Protein AF-A0A7G6SB04-F1 (afdb_monomer)

Mean predicted aligned error: 10.07 Å

pLDDT: mean 79.05, std 16.85, range [41.0, 95.31]

Foldseek 3Di:
DDPPPPPPPDDDVVLVVLLVLLLCLLCVVVVHHCVPDPCNVVLSVQLVVVVVVVPRHSVVSSVVSNVVVVVVVVVVVVVVVVPPPPDDD

Solvent-accessible surface area (backbone atoms only — not comparable to full-atom values): 5298 Å² total; per-residue (Å²): 136,82,77,76,73,75,75,78,80,78,72,49,74,66,53,49,50,44,44,50,52,15,36,47,51,22,21,52,77,69,76,45,48,62,85,76,39,94,56,28,68,60,49,45,54,45,32,52,52,40,40,73,71,71,47,79,52,40,67,62,37,14,53,52,40,42,53,52,50,56,53,52,53,54,53,49,56,60,58,65,70,70,77,77,82,86,86,86,133

Sequence (89 aa):
MKTRYHEFVQYTDDDWRVMQAAHDLASSILGRSSKTDAHADRLGRKVIELFNLKMLSIDQIAERAVRSERNFETTASRLSTTTLTRQTG

Radius of gyration: 17.59 Å; Cα contacts (8 Å, |Δi|>4): 58; chains: 1; bounding box: 32×37×53 Å

Secondary structure (DSSP, 8-state):
------------HHHHHHHHHHHHHHHHHTT--TTT-TTHHHHHHHHHHHHHTT---HHHHHHHHHHHHHHHHHHHHHHHTTSS--S--

Structure (mmCIF, N/CA/C/O backbone):
data_AF-A0A7G6SB04-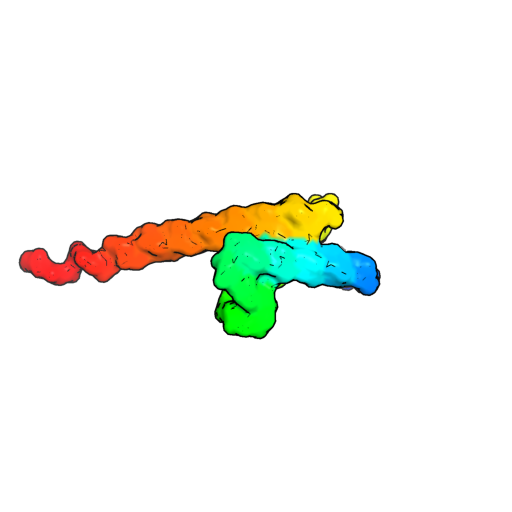F1
#
_entry.id   AF-A0A7G6SB04-F1
#
loop_
_atom_site.group_PDB
_atom_site.id
_atom_site.type_symbol
_atom_site.label_atom_id
_atom_site.label_alt_id
_atom_site.label_comp_id
_atom_site.label_asym_id
_atom_site.label_entity_id
_atom_site.label_seq_id
_atom_site.pdbx_PDB_ins_code
_atom_site.Cartn_x
_atom_site.Cartn_y
_atom_site.Cartn_z
_atom_site.occupancy
_atom_site.B_iso_or_equiv
_atom_site.auth_seq_id
_atom_site.auth_comp_id
_atom_site.auth_asym_id
_atom_site.auth_atom_id
_atom_site.pdbx_PDB_model_num
ATOM 1 N N . MET A 1 1 ? 7.724 30.851 -20.026 1.00 43.59 1 MET A N 1
ATOM 2 C CA . MET A 1 1 ? 6.820 30.045 -19.175 1.00 43.59 1 MET A CA 1
ATOM 3 C C . MET A 1 1 ? 6.936 28.586 -19.595 1.00 43.59 1 MET A C 1
ATOM 5 O O . MET A 1 1 ? 6.464 28.250 -20.668 1.00 43.59 1 MET A O 1
ATOM 9 N N . LYS A 1 2 ? 7.619 27.732 -18.820 1.00 41.00 2 LYS A N 1
ATOM 10 C CA . LYS A 1 2 ? 7.576 26.276 -19.030 1.00 41.00 2 LYS A CA 1
ATOM 11 C C . LYS A 1 2 ? 6.439 25.734 -18.172 1.00 41.00 2 LYS A C 1
ATOM 13 O O . LYS A 1 2 ? 6.606 25.578 -16.965 1.00 41.00 2 LYS A O 1
ATOM 18 N N . THR A 1 3 ? 5.280 25.507 -18.775 1.00 47.12 3 THR A N 1
ATOM 19 C CA . THR A 1 3 ? 4.263 24.619 -18.214 1.00 47.12 3 THR A CA 1
ATOM 20 C C . THR A 1 3 ? 4.943 23.271 -17.994 1.00 47.12 3 THR A C 1
ATOM 22 O O . THR A 1 3 ? 5.365 22.624 -18.950 1.00 47.12 3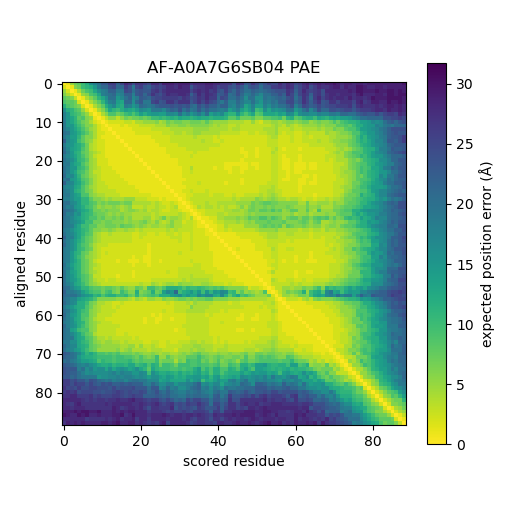 THR A O 1
ATOM 25 N N . ARG A 1 4 ? 5.161 22.891 -16.727 1.00 52.91 4 ARG A N 1
ATOM 26 C CA . ARG A 1 4 ? 5.573 21.528 -16.384 1.00 52.91 4 ARG A CA 1
ATOM 27 C C . ARG A 1 4 ? 4.447 20.630 -16.868 1.00 52.91 4 ARG A C 1
ATOM 29 O O . ARG A 1 4 ? 3.395 20.584 -16.235 1.00 52.91 4 ARG A O 1
ATOM 36 N N . TYR A 1 5 ? 4.649 19.974 -18.002 1.00 45.94 5 TYR A N 1
ATOM 37 C CA . TYR A 1 5 ? 3.886 18.786 -18.326 1.00 45.94 5 TYR A CA 1
ATOM 38 C C . TYR A 1 5 ? 4.038 17.875 -17.110 1.00 45.94 5 TYR A C 1
ATOM 40 O O . TYR A 1 5 ? 5.157 17.513 -16.749 1.00 45.94 5 TYR A O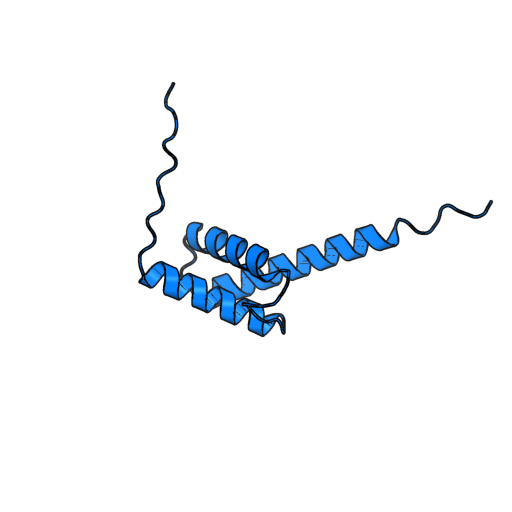 1
ATOM 48 N N . HIS A 1 6 ? 2.935 17.635 -16.402 1.00 53.34 6 HIS A N 1
ATOM 49 C CA . HIS A 1 6 ? 2.852 16.509 -15.487 1.00 53.34 6 HIS A CA 1
ATOM 50 C C . HIS A 1 6 ? 3.254 15.317 -16.353 1.00 53.34 6 HIS A C 1
ATOM 52 O O . HIS A 1 6 ? 2.546 15.013 -17.314 1.00 53.34 6 HIS A O 1
ATOM 58 N N . GLU A 1 7 ? 4.435 14.744 -16.119 1.00 56.53 7 GLU A N 1
ATOM 59 C CA . GLU A 1 7 ? 4.773 13.445 -16.687 1.00 56.53 7 GLU A CA 1
ATOM 60 C C . GLU A 1 7 ? 3.572 12.551 -16.397 1.00 56.53 7 GLU A C 1
ATOM 62 O O . GLU A 1 7 ? 3.216 12.344 -15.234 1.00 56.53 7 GLU A O 1
ATOM 67 N N . PHE A 1 8 ? 2.883 12.100 -17.443 1.00 58.38 8 PHE A N 1
ATOM 68 C CA . PHE A 1 8 ? 1.934 11.017 -17.287 1.00 58.38 8 PHE A CA 1
ATOM 69 C C . PHE A 1 8 ? 2.778 9.828 -16.856 1.00 58.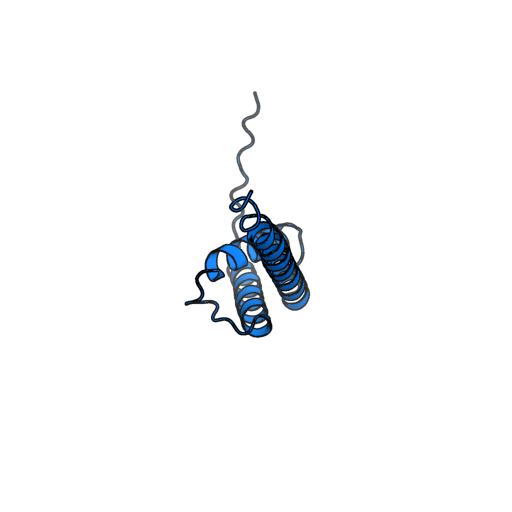38 8 PHE A C 1
ATOM 71 O O . PHE A 1 8 ? 3.469 9.230 -17.678 1.00 58.38 8 PHE A O 1
ATOM 78 N N . VAL A 1 9 ? 2.796 9.557 -15.552 1.00 66.25 9 VAL A N 1
ATOM 79 C CA . VAL A 1 9 ? 3.454 8.376 -15.010 1.00 66.25 9 VAL A CA 1
ATOM 80 C C . VAL A 1 9 ? 2.685 7.189 -15.573 1.00 66.25 9 VAL A C 1
ATOM 82 O O . VAL A 1 9 ? 1.579 6.877 -15.135 1.00 66.25 9 VAL A O 1
ATOM 85 N N . GLN A 1 10 ? 3.229 6.602 -16.634 1.00 80.50 10 GLN A N 1
ATOM 86 C CA . GLN A 1 10 ? 2.716 5.377 -17.214 1.00 80.50 10 GLN A CA 1
ATOM 87 C C . GLN A 1 10 ? 3.218 4.240 -16.333 1.00 80.50 10 GLN A C 1
ATOM 89 O O . GLN A 1 10 ? 4.385 3.862 -16.399 1.00 80.50 10 GLN A O 1
ATOM 94 N N . TYR A 1 11 ? 2.341 3.751 -15.463 1.00 84.31 11 TYR A N 1
ATOM 95 C CA . TYR A 1 11 ? 2.605 2.542 -14.700 1.00 84.31 11 TYR A CA 1
ATOM 96 C C . TYR A 1 11 ? 2.500 1.341 -15.631 1.00 84.31 11 TYR A C 1
ATOM 98 O O . TYR A 1 11 ? 1.556 1.232 -16.418 1.00 84.31 11 TYR A O 1
ATOM 106 N N . THR A 1 12 ? 3.479 0.454 -15.541 1.00 89.69 12 THR A N 1
ATOM 107 C CA . THR A 1 12 ? 3.400 -0.867 -16.159 1.00 89.69 12 THR A CA 1
ATOM 108 C C . THR A 1 12 ? 2.416 -1.748 -15.388 1.00 89.69 12 THR A C 1
ATOM 110 O O . THR A 1 12 ? 2.060 -1.460 -14.241 1.00 89.69 12 THR A O 1
ATOM 113 N N . ASP A 1 13 ? 1.996 -2.860 -15.990 1.00 90.06 13 ASP A N 1
ATOM 114 C CA . ASP A 1 13 ? 1.170 -3.847 -15.289 1.00 90.06 13 ASP A CA 1
ATOM 115 C C . ASP A 1 13 ? 1.881 -4.397 -14.042 1.00 90.06 13 ASP A C 1
ATOM 117 O O . ASP A 1 13 ? 1.239 -4.643 -13.022 1.00 90.06 13 ASP A O 1
ATOM 121 N N . ASP A 1 14 ? 3.208 -4.536 -14.081 1.00 89.44 14 ASP A N 1
ATOM 122 C CA . ASP A 1 14 ? 3.994 -4.981 -12.930 1.00 89.44 14 ASP A CA 1
ATOM 123 C C . ASP A 1 14 ? 4.013 -3.938 -11.807 1.00 89.44 14 ASP A C 1
ATOM 125 O O . ASP A 1 14 ? 3.860 -4.299 -10.637 1.00 89.44 14 ASP A O 1
ATOM 129 N N . ASP A 1 15 ? 4.092 -2.648 -12.142 1.00 90.31 15 ASP A N 1
ATOM 130 C CA . ASP A 1 15 ? 3.959 -1.568 -11.158 1.00 90.31 15 ASP A CA 1
ATOM 131 C C . ASP A 1 15 ? 2.581 -1.624 -10.485 1.00 90.31 15 ASP A C 1
ATOM 133 O O . ASP A 1 15 ? 2.475 -1.523 -9.257 1.00 90.31 15 ASP A O 1
ATOM 137 N N . TRP A 1 16 ? 1.519 -1.864 -11.267 1.00 90.62 16 TRP A N 1
ATOM 138 C CA . TRP A 1 16 ? 0.181 -2.047 -10.707 1.00 90.62 16 TRP A CA 1
ATOM 139 C C . TRP A 1 16 ? 0.073 -3.264 -9.804 1.00 90.62 16 TRP A C 1
ATOM 141 O O . TRP A 1 16 ? -0.571 -3.184 -8.758 1.00 90.62 16 TRP A O 1
ATOM 151 N N . ARG A 1 17 ? 0.732 -4.371 -10.146 1.00 92.75 17 ARG A N 1
ATOM 152 C CA . ARG A 1 17 ? 0.749 -5.574 -9.302 1.00 92.75 17 ARG A CA 1
ATOM 153 C C . ARG A 1 17 ? 1.463 -5.326 -7.979 1.00 92.75 17 ARG A C 1
ATOM 155 O O . ARG A 1 17 ? 0.964 -5.768 -6.946 1.00 92.75 17 ARG A O 1
ATOM 162 N N . VAL A 1 18 ? 2.574 -4.589 -7.988 1.00 92.69 18 VAL A N 1
ATOM 163 C CA . VAL A 1 18 ? 3.287 -4.200 -6.760 1.00 92.69 18 VAL A CA 1
ATOM 164 C C . VAL A 1 18 ? 2.413 -3.299 -5.890 1.00 92.69 18 VAL A C 1
ATOM 166 O O . VAL A 1 18 ? 2.266 -3.556 -4.694 1.00 92.69 18 VAL A O 1
ATOM 169 N N . MET A 1 19 ? 1.793 -2.275 -6.481 1.00 93.12 19 MET A N 1
ATOM 170 C CA . MET A 1 19 ? 0.919 -1.355 -5.749 1.00 93.12 19 MET A CA 1
ATOM 171 C C . MET A 1 19 ? -0.325 -2.061 -5.193 1.00 93.12 19 MET A C 1
ATOM 173 O O . MET A 1 19 ? -0.654 -1.877 -4.023 1.00 93.12 19 MET A O 1
ATOM 177 N N . GLN A 1 20 ? -0.979 -2.923 -5.975 1.00 94.06 20 GLN A N 1
ATOM 178 C CA . GLN A 1 20 ? -2.143 -3.683 -5.513 1.00 94.06 20 GLN A CA 1
ATOM 179 C C . GLN A 1 20 ? -1.775 -4.640 -4.372 1.00 94.06 20 GLN A C 1
ATOM 181 O O . GLN A 1 20 ? -2.456 -4.664 -3.350 1.00 94.06 20 GLN A O 1
ATOM 186 N N . ALA A 1 21 ? -0.658 -5.366 -4.490 1.00 94.75 21 ALA A N 1
ATOM 187 C CA . ALA A 1 21 ? -0.193 -6.263 -3.434 1.00 94.75 21 ALA A CA 1
ATOM 188 C C . ALA A 1 21 ? 0.151 -5.507 -2.139 1.00 94.75 21 ALA A C 1
ATOM 190 O O . ALA A 1 21 ? -0.184 -5.963 -1.046 1.00 94.75 21 ALA A O 1
ATOM 191 N N . ALA A 1 22 ? 0.781 -4.332 -2.249 1.00 94.81 22 ALA A N 1
ATOM 192 C CA . ALA A 1 22 ? 1.093 -3.498 -1.091 1.00 94.81 22 ALA A CA 1
ATOM 193 C C . ALA A 1 22 ? -0.171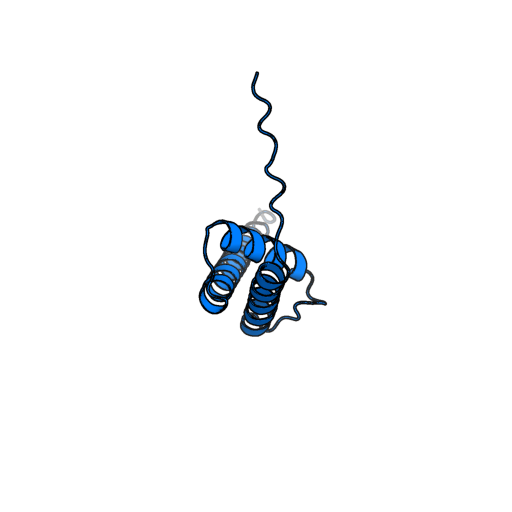 -2.943 -0.421 1.00 94.81 22 ALA A C 1
ATOM 195 O O . ALA A 1 22 ? -0.234 -2.858 0.806 1.00 94.81 22 ALA A O 1
ATOM 196 N N . HIS A 1 23 ? -1.184 -2.589 -1.214 1.00 94.19 23 HIS A N 1
ATOM 197 C CA . HIS A 1 23 ? -2.482 -2.143 -0.714 1.00 94.19 23 HIS A CA 1
ATOM 198 C C . HIS A 1 23 ? -3.218 -3.258 0.030 1.00 94.19 23 HIS A C 1
ATOM 200 O O . HIS A 1 23 ? -3.620 -3.054 1.175 1.00 94.19 23 HIS A O 1
ATOM 206 N N . ASP A 1 24 ? -3.300 -4.451 -0.560 1.00 95.31 24 ASP A N 1
ATOM 207 C CA . ASP A 1 24 ? -3.937 -5.615 0.062 1.00 95.31 24 ASP A CA 1
ATOM 208 C C . ASP A 1 24 ? -3.230 -6.022 1.365 1.00 95.31 24 ASP A C 1
ATOM 210 O O . ASP A 1 24 ? -3.885 -6.270 2.383 1.00 95.31 24 ASP A O 1
ATOM 214 N N . LEU A 1 25 ? -1.892 -6.020 1.373 1.00 95.00 25 LEU A N 1
ATOM 215 C CA . LEU A 1 25 ? -1.101 -6.301 2.571 1.00 95.00 25 LEU A CA 1
ATOM 216 C C . LEU A 1 25 ? -1.329 -5.244 3.661 1.00 95.00 25 LEU A C 1
ATOM 218 O O . LEU A 1 25 ? -1.557 -5.593 4.819 1.00 95.00 25 LEU A O 1
ATOM 222 N N . ALA A 1 26 ? -1.316 -3.957 3.308 1.00 93.38 26 ALA A N 1
ATOM 223 C CA . ALA A 1 26 ? -1.560 -2.877 4.261 1.00 93.38 26 ALA A CA 1
ATOM 224 C C . ALA A 1 26 ? -2.971 -2.947 4.866 1.00 93.38 26 ALA A C 1
ATOM 226 O O . ALA A 1 26 ? -3.130 -2.787 6.079 1.00 93.38 26 ALA A O 1
ATOM 227 N N . SER A 1 27 ? -3.989 -3.225 4.046 1.00 92.81 27 SER A N 1
ATOM 228 C CA . SER A 1 27 ? -5.359 -3.441 4.516 1.00 92.81 27 SER A CA 1
ATOM 229 C C . SER A 1 27 ? -5.442 -4.633 5.467 1.00 92.81 27 SER A C 1
ATOM 231 O O . SER A 1 27 ? -6.015 -4.495 6.547 1.00 92.81 27 SER A O 1
ATOM 233 N N . SER A 1 28 ? -4.793 -5.752 5.131 1.00 93.88 28 SER A N 1
ATOM 234 C CA . SER A 1 28 ? -4.716 -6.935 5.996 1.00 93.88 28 SER A CA 1
ATOM 235 C C . SER A 1 28 ? -4.081 -6.621 7.358 1.00 93.88 28 SER A C 1
ATOM 237 O O . SER A 1 28 ? -4.653 -6.948 8.398 1.00 93.88 28 SER A O 1
ATOM 239 N N . ILE A 1 29 ? -2.960 -5.886 7.384 1.00 93.06 29 ILE A N 1
ATOM 240 C CA . ILE A 1 29 ? -2.284 -5.463 8.629 1.00 93.06 29 ILE A CA 1
ATOM 241 C C . ILE A 1 29 ? -3.178 -4.550 9.490 1.00 93.06 29 ILE A C 1
ATOM 243 O O . ILE A 1 29 ? -3.097 -4.574 10.721 1.00 93.06 29 ILE A O 1
ATOM 247 N N . LEU A 1 30 ? -4.024 -3.730 8.863 1.00 88.88 30 LEU A N 1
ATOM 248 C CA . LEU A 1 30 ? -4.997 -2.878 9.556 1.00 88.88 30 LEU A CA 1
ATOM 249 C C . LEU A 1 30 ? -6.266 -3.634 9.981 1.00 88.88 30 LEU A C 1
ATOM 251 O O . LEU A 1 30 ? -7.119 -3.037 10.634 1.00 88.88 30 LEU A O 1
ATOM 255 N N . GLY A 1 31 ? -6.408 -4.916 9.626 1.00 90.00 31 GLY A N 1
ATOM 256 C CA . GLY A 1 31 ? -7.632 -5.687 9.857 1.00 90.00 31 GLY A CA 1
ATOM 257 C C . GLY A 1 31 ? -8.818 -5.182 9.028 1.00 90.00 31 GLY A C 1
ATOM 258 O O . GLY A 1 31 ? -9.964 -5.295 9.455 1.00 90.00 31 GLY A O 1
ATOM 259 N N . ARG A 1 32 ? -8.542 -4.577 7.866 1.00 89.81 32 ARG A N 1
ATOM 260 C CA . ARG A 1 32 ? -9.513 -3.938 6.969 1.00 89.81 32 ARG A CA 1
ATOM 261 C C . ARG A 1 32 ? -9.594 -4.671 5.638 1.00 89.81 32 ARG A C 1
ATOM 263 O O . ARG A 1 32 ? -8.692 -5.404 5.245 1.00 89.81 32 ARG A O 1
ATOM 270 N N . SER A 1 33 ? -10.672 -4.412 4.909 1.00 85.62 33 SER A N 1
ATOM 271 C CA . SER A 1 33 ? -10.833 -4.865 3.527 1.00 85.62 33 SER A CA 1
ATOM 272 C C . SER A 1 33 ? -10.345 -3.789 2.564 1.00 85.62 33 SER A C 1
ATOM 274 O O . SER A 1 33 ? -10.843 -2.665 2.594 1.00 85.62 33 SER A O 1
ATOM 276 N N . SER A 1 34 ? -9.437 -4.139 1.653 1.00 81.69 34 SER A N 1
ATOM 277 C CA . SER A 1 34 ? -8.957 -3.243 0.591 1.00 81.69 34 SER A CA 1
ATOM 278 C C . SER A 1 34 ? -10.047 -2.830 -0.405 1.00 81.69 34 SER A C 1
ATOM 280 O O . SER A 1 34 ? -9.835 -1.922 -1.200 1.00 81.69 34 SER A O 1
ATOM 282 N N . LYS A 1 35 ? -11.228 -3.463 -0.369 1.00 83.56 35 LYS A N 1
ATOM 283 C CA . LYS A 1 35 ? -12.319 -3.226 -1.333 1.00 83.56 35 LYS A CA 1
ATOM 284 C C . LYS A 1 35 ? -13.534 -2.523 -0.748 1.00 83.56 35 LYS A C 1
ATOM 286 O O . LYS A 1 35 ? -14.291 -1.906 -1.486 1.00 83.56 35 LYS A O 1
ATOM 291 N N . THR A 1 36 ? -13.769 -2.679 0.551 1.00 86.06 36 THR A N 1
ATOM 292 C CA . THR A 1 36 ? -15.028 -2.254 1.187 1.00 86.06 36 THR A CA 1
ATOM 293 C C . THR A 1 36 ? -14.821 -1.281 2.336 1.00 86.06 36 THR A C 1
ATOM 295 O O . THR A 1 36 ? -15.797 -0.738 2.846 1.00 86.06 36 THR A O 1
ATOM 298 N N . ASP A 1 37 ? -13.580 -1.076 2.778 1.00 84.88 37 ASP A N 1
ATOM 299 C CA . ASP A 1 37 ? -13.288 -0.118 3.835 1.00 84.88 37 ASP A CA 1
ATOM 300 C C . ASP A 1 37 ? -13.393 1.320 3.310 1.00 84.88 37 ASP A C 1
ATOM 302 O O . ASP A 1 37 ? -12.890 1.645 2.234 1.00 84.88 37 ASP A O 1
ATOM 306 N N . ALA A 1 38 ? -14.013 2.207 4.089 1.00 86.38 38 ALA A N 1
ATOM 307 C CA . ALA A 1 38 ? -14.180 3.614 3.719 1.00 86.38 38 ALA A CA 1
ATOM 308 C C . ALA A 1 38 ? -12.840 4.366 3.564 1.00 86.38 38 ALA A C 1
ATOM 310 O O . ALA A 1 38 ? -12.790 5.445 2.973 1.00 86.38 38 ALA A O 1
ATOM 311 N N . HIS A 1 39 ? -11.746 3.819 4.096 1.00 87.25 39 HIS A N 1
ATOM 312 C CA . HIS A 1 39 ? -10.396 4.363 3.990 1.00 87.25 39 HIS A CA 1
ATOM 313 C C . HIS A 1 39 ? -9.539 3.655 2.931 1.00 87.25 39 HIS A C 1
ATOM 315 O O . HIS A 1 39 ? -8.389 4.056 2.732 1.00 87.25 39 HIS A O 1
ATOM 321 N N . ALA A 1 40 ? -10.078 2.665 2.208 1.00 88.31 40 ALA A N 1
ATOM 322 C CA . ALA A 1 40 ? -9.348 1.923 1.181 1.00 88.31 40 ALA A CA 1
ATOM 323 C C . ALA A 1 40 ? -8.780 2.840 0.083 1.00 88.31 40 ALA A C 1
ATOM 325 O O . ALA A 1 40 ? -7.598 2.733 -0.247 1.00 88.31 40 ALA A O 1
ATOM 326 N N . ASP A 1 41 ? -9.565 3.802 -0.408 1.00 89.12 41 ASP A N 1
ATOM 327 C CA . ASP A 1 41 ? -9.124 4.763 -1.430 1.00 89.12 41 ASP A CA 1
ATOM 328 C C . ASP A 1 41 ? -7.989 5.667 -0.935 1.00 89.12 41 ASP A C 1
ATOM 330 O O . ASP A 1 41 ? -7.035 5.962 -1.662 1.00 89.12 41 ASP A O 1
ATOM 334 N N . ARG A 1 42 ? -8.071 6.115 0.326 1.00 90.19 42 ARG A N 1
ATOM 335 C CA . ARG A 1 42 ? -7.026 6.940 0.948 1.00 90.19 42 ARG A CA 1
ATOM 336 C C . ARG A 1 42 ? -5.727 6.149 1.067 1.00 90.19 42 ARG A C 1
ATOM 338 O O . ARG A 1 42 ? -4.667 6.662 0.702 1.00 90.19 42 ARG A O 1
ATOM 345 N N . LEU A 1 43 ? -5.826 4.901 1.520 1.00 91.19 43 LEU A N 1
ATOM 346 C CA . LEU A 1 43 ? -4.696 3.989 1.623 1.00 91.19 43 LEU A CA 1
ATOM 347 C C . LEU A 1 43 ? -4.074 3.718 0.243 1.00 91.19 43 LEU A C 1
ATOM 349 O O . LEU A 1 43 ? -2.855 3.792 0.106 1.00 91.19 43 LEU A O 1
ATOM 353 N N . GLY A 1 44 ? -4.891 3.508 -0.795 1.00 90.94 44 GLY A N 1
ATOM 354 C CA . GLY A 1 44 ? -4.429 3.297 -2.172 1.00 90.94 44 GLY A CA 1
ATOM 355 C C . GLY A 1 44 ? -3.653 4.494 -2.729 1.00 90.94 44 GLY A C 1
ATOM 356 O O . GLY A 1 44 ? -2.575 4.334 -3.298 1.00 90.94 44 GLY A O 1
ATOM 357 N N . ARG A 1 45 ? -4.120 5.725 -2.477 1.00 91.50 45 ARG A N 1
ATOM 358 C CA . ARG A 1 45 ? -3.376 6.945 -2.850 1.00 91.50 45 ARG A CA 1
ATOM 359 C C . ARG A 1 45 ? -2.021 7.033 -2.152 1.00 91.50 45 ARG A C 1
ATOM 361 O O . ARG A 1 45 ? -1.040 7.423 -2.782 1.00 91.50 45 ARG A O 1
ATOM 368 N N . LYS A 1 46 ? -1.950 6.651 -0.873 1.00 92.62 46 LYS A N 1
ATOM 369 C CA . LYS A 1 46 ? -0.687 6.643 -0.121 1.00 92.62 46 LYS A CA 1
ATOM 370 C C . LYS A 1 46 ? 0.281 5.580 -0.651 1.00 92.62 46 LYS A C 1
ATOM 372 O O . LYS A 1 46 ? 1.477 5.843 -0.726 1.00 92.62 46 LYS A O 1
ATOM 377 N N . VAL A 1 47 ? -0.222 4.416 -1.058 1.00 93.25 47 VAL A N 1
ATOM 378 C CA . VAL A 1 47 ? 0.572 3.370 -1.724 1.00 93.25 47 VAL A CA 1
ATOM 379 C C . VAL A 1 47 ? 1.191 3.892 -3.025 1.00 93.25 47 VAL A C 1
ATOM 381 O O . VAL A 1 47 ? 2.398 3.755 -3.206 1.00 93.25 47 VAL A O 1
ATOM 384 N N . ILE A 1 48 ? 0.409 4.568 -3.875 1.00 91.88 48 ILE A N 1
ATOM 385 C CA . ILE A 1 48 ? 0.904 5.179 -5.124 1.00 91.88 48 ILE A CA 1
ATOM 386 C C . ILE A 1 48 ? 1.972 6.245 -4.836 1.00 91.88 48 ILE A C 1
ATOM 388 O O . ILE A 1 48 ? 3.014 6.287 -5.486 1.00 91.88 48 ILE A O 1
ATOM 392 N N . GLU A 1 49 ? 1.747 7.103 -3.838 1.00 90.81 49 GLU A N 1
ATOM 393 C CA . GLU A 1 49 ? 2.720 8.116 -3.409 1.00 90.81 49 GLU A CA 1
ATOM 394 C C . GLU A 1 49 ? 4.052 7.479 -2.978 1.00 90.81 49 GLU A C 1
ATOM 396 O O . GLU A 1 49 ? 5.116 7.911 -3.418 1.00 90.81 49 GLU A O 1
ATOM 401 N N . LEU A 1 50 ? 4.002 6.426 -2.158 1.00 89.81 50 LEU A N 1
ATOM 402 C CA . LEU A 1 50 ? 5.189 5.706 -1.687 1.00 89.81 50 LEU A CA 1
ATOM 403 C C . LEU A 1 50 ? 5.915 4.983 -2.825 1.00 89.81 50 LEU A C 1
ATOM 405 O O . LEU A 1 50 ? 7.145 5.018 -2.883 1.00 89.81 50 LEU A O 1
ATOM 409 N N . PHE A 1 51 ? 5.166 4.384 -3.749 1.00 89.81 51 PHE A N 1
ATOM 410 C CA . PHE A 1 51 ? 5.718 3.762 -4.947 1.00 89.81 51 PHE A CA 1
ATOM 411 C C . PHE A 1 51 ? 6.477 4.786 -5.810 1.00 89.81 51 PHE A C 1
ATOM 413 O O . PHE A 1 51 ? 7.627 4.567 -6.199 1.00 89.81 51 PHE A O 1
ATOM 420 N N . ASN A 1 52 ? 5.893 5.972 -6.010 1.00 89.31 52 ASN A N 1
ATOM 421 C CA . ASN A 1 52 ? 6.515 7.069 -6.758 1.00 89.31 52 ASN A CA 1
ATOM 422 C C . ASN A 1 52 ? 7.789 7.621 -6.104 1.00 89.31 52 ASN A C 1
ATOM 424 O O . ASN A 1 52 ? 8.666 8.129 -6.804 1.00 89.31 52 ASN A O 1
ATOM 428 N N . LEU A 1 53 ? 7.955 7.451 -4.789 1.00 88.12 53 LEU A N 1
ATOM 429 C CA . LEU A 1 53 ? 9.205 7.740 -4.073 1.00 88.12 53 LEU A CA 1
ATOM 430 C C . LEU A 1 53 ? 10.292 6.668 -4.291 1.00 88.12 53 LEU A C 1
ATOM 432 O O . LEU A 1 53 ? 11.278 6.637 -3.554 1.00 88.12 53 LEU A O 1
ATOM 436 N N . LYS A 1 54 ? 10.133 5.807 -5.307 1.00 83.62 54 LYS A N 1
ATOM 437 C CA . LYS A 1 54 ? 11.033 4.699 -5.669 1.00 83.62 54 LYS A CA 1
ATOM 438 C C . LYS A 1 54 ? 11.129 3.609 -4.600 1.00 83.62 54 LYS A C 1
ATOM 440 O O . LYS A 1 54 ? 12.103 2.858 -4.564 1.00 83.62 54 LYS A O 1
ATOM 445 N N . MET A 1 55 ? 10.110 3.479 -3.753 1.00 73.31 55 MET A N 1
ATOM 446 C CA . MET A 1 55 ? 9.97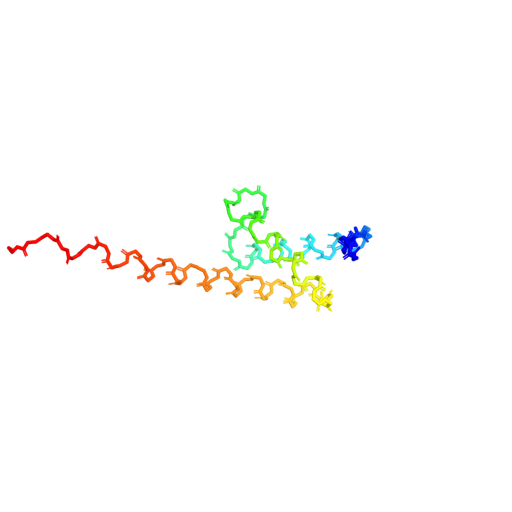6 2.303 -2.897 1.00 73.31 55 MET A CA 1
ATOM 447 C C . MET A 1 55 ? 9.336 1.189 -3.720 1.00 73.31 55 MET A C 1
ATOM 449 O O . MET A 1 55 ? 8.185 1.313 -4.113 1.00 73.31 55 MET A O 1
ATOM 453 N N . LEU A 1 56 ? 10.088 0.125 -4.010 1.00 75.62 56 LEU A N 1
ATOM 454 C CA . LEU A 1 56 ? 9.624 -0.981 -4.866 1.00 75.62 56 LEU A CA 1
ATOM 455 C C . LEU A 1 56 ? 9.249 -2.244 -4.079 1.00 75.62 56 LEU A C 1
ATOM 457 O O . LEU A 1 56 ?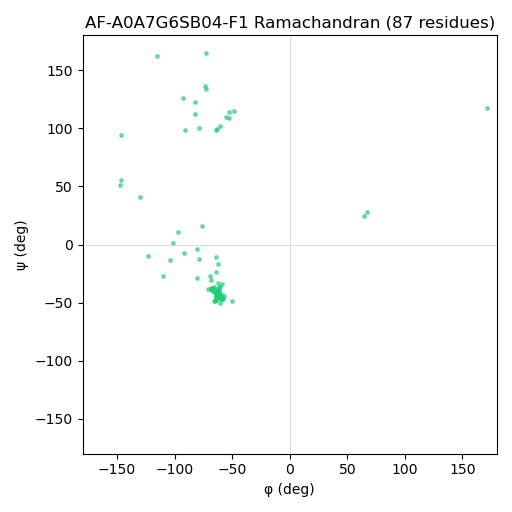 8.644 -3.160 -4.626 1.00 75.62 56 LEU A O 1
ATOM 461 N N . SER A 1 57 ? 9.615 -2.323 -2.798 1.00 88.25 57 SER A N 1
ATOM 462 C CA . SER A 1 57 ? 9.293 -3.483 -1.967 1.00 88.25 57 SER A CA 1
ATOM 463 C C . SER A 1 57 ? 7.871 -3.367 -1.422 1.00 88.25 57 SER A C 1
ATOM 465 O O . SER A 1 57 ? 7.552 -2.407 -0.717 1.00 88.25 57 SER A O 1
ATOM 467 N N . ILE A 1 58 ? 7.050 -4.376 -1.719 1.00 91.75 58 ILE A N 1
ATOM 468 C CA . ILE A 1 58 ? 5.659 -4.512 -1.262 1.00 91.75 58 ILE A CA 1
ATOM 469 C C . ILE A 1 58 ? 5.563 -4.309 0.257 1.00 91.75 58 ILE A C 1
ATOM 471 O O . ILE A 1 58 ? 4.768 -3.488 0.714 1.00 91.75 58 ILE A O 1
ATOM 475 N N . ASP A 1 59 ? 6.428 -4.976 1.025 1.00 92.50 59 ASP A N 1
ATOM 476 C CA . ASP A 1 59 ? 6.427 -4.913 2.490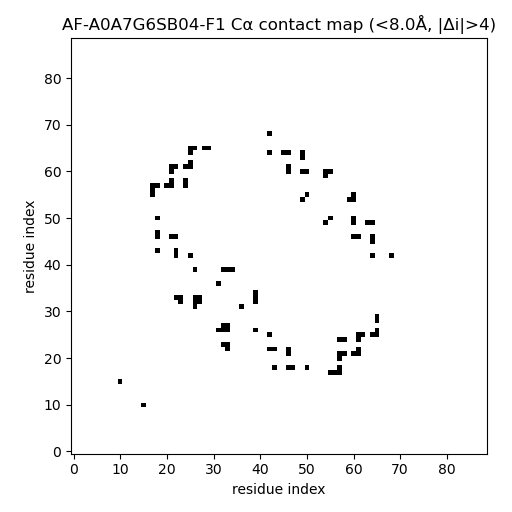 1.00 92.50 59 ASP A CA 1
ATOM 477 C C . ASP A 1 59 ? 6.746 -3.505 3.005 1.00 92.50 59 ASP A C 1
ATOM 479 O O . ASP A 1 59 ? 6.071 -2.985 3.895 1.00 92.50 59 ASP A O 1
ATOM 483 N N . GLN A 1 60 ? 7.739 -2.837 2.406 1.00 91.56 60 GLN A N 1
ATOM 484 C CA . GLN A 1 60 ? 8.120 -1.482 2.814 1.00 91.56 60 GLN A CA 1
ATOM 485 C C . GLN A 1 60 ? 7.023 -0.459 2.519 1.00 91.56 60 GLN A C 1
ATOM 487 O O . GLN A 1 60 ? 6.786 0.445 3.329 1.00 91.56 60 GLN A O 1
ATOM 492 N N . ILE A 1 61 ? 6.367 -0.586 1.361 1.00 91.75 61 ILE A N 1
ATOM 493 C CA . ILE A 1 61 ? 5.241 0.271 0.986 1.00 91.75 61 ILE A CA 1
ATOM 494 C C . ILE A 1 61 ? 4.082 0.031 1.956 1.00 91.75 61 ILE A C 1
ATOM 496 O O . ILE A 1 61 ? 3.553 0.992 2.521 1.00 91.75 61 ILE A O 1
ATOM 500 N N . ALA A 1 62 ? 3.731 -1.233 2.205 1.00 93.69 62 ALA A N 1
ATOM 501 C CA . ALA A 1 62 ? 2.629 -1.597 3.083 1.00 93.69 62 ALA A CA 1
ATOM 502 C C . ALA A 1 62 ? 2.851 -1.098 4.517 1.00 93.69 62 ALA A C 1
ATOM 504 O O . ALA A 1 62 ? 2.000 -0.399 5.067 1.00 93.69 62 ALA A O 1
ATOM 505 N N . GLU A 1 63 ? 4.019 -1.359 5.112 1.00 92.94 63 GLU A N 1
ATOM 506 C CA . GLU A 1 63 ? 4.329 -0.903 6.469 1.00 92.94 63 GLU A CA 1
ATOM 507 C C . GLU A 1 63 ? 4.261 0.620 6.614 1.00 92.94 63 GLU A C 1
ATOM 509 O O . GLU A 1 63 ? 3.728 1.135 7.603 1.00 92.94 63 GLU A O 1
ATOM 514 N N . ARG A 1 64 ? 4.800 1.369 5.645 1.00 91.25 64 ARG A N 1
ATOM 515 C CA . ARG A 1 64 ? 4.748 2.836 5.688 1.00 91.25 64 ARG A CA 1
ATOM 516 C C . ARG A 1 64 ? 3.330 3.358 5.505 1.00 91.25 64 ARG A C 1
ATOM 518 O O . ARG A 1 64 ? 2.957 4.312 6.191 1.00 91.25 64 ARG A O 1
ATOM 525 N N . ALA A 1 65 ? 2.536 2.728 4.644 1.00 91.44 65 ALA A N 1
ATOM 526 C CA . ALA A 1 65 ? 1.135 3.079 4.458 1.00 91.44 65 ALA A CA 1
ATOM 527 C C . ALA A 1 65 ? 0.329 2.850 5.753 1.00 91.44 65 ALA A C 1
ATOM 529 O O . ALA A 1 65 ? -0.360 3.761 6.215 1.00 91.44 65 ALA A O 1
ATOM 530 N N . VAL A 1 66 ? 0.523 1.705 6.419 1.00 92.31 66 VAL A N 1
ATOM 531 C CA . VAL A 1 66 ? -0.079 1.385 7.730 1.00 92.31 66 VAL A CA 1
ATOM 532 C C . VAL A 1 66 ? 0.305 2.414 8.795 1.00 92.31 66 VAL A C 1
ATOM 534 O O . VAL A 1 66 ? -0.553 2.898 9.534 1.00 92.31 66 VAL A O 1
ATOM 537 N N . ARG A 1 67 ? 1.593 2.777 8.891 1.00 90.50 67 ARG A N 1
ATOM 538 C CA . ARG A 1 67 ? 2.058 3.796 9.852 1.00 90.50 67 ARG A CA 1
ATOM 539 C C . ARG A 1 67 ? 1.415 5.156 9.579 1.00 90.50 67 ARG A C 1
ATOM 541 O O . ARG A 1 67 ? 1.031 5.843 10.522 1.00 90.50 67 ARG A O 1
ATOM 548 N N . SER A 1 68 ? 1.263 5.529 8.309 1.00 87.75 68 SER A N 1
ATOM 549 C CA . SER A 1 68 ? 0.588 6.772 7.929 1.00 87.75 68 SER A CA 1
ATOM 550 C C . SER A 1 68 ? -0.883 6.784 8.357 1.00 87.75 68 SER A C 1
ATOM 552 O O . SER A 1 68 ? -1.347 7.800 8.868 1.00 87.75 68 SER A O 1
ATOM 554 N N . GLU A 1 69 ? -1.602 5.673 8.184 1.00 85.94 69 GLU A N 1
ATOM 555 C CA . GLU A 1 69 ? -3.003 5.529 8.604 1.00 85.94 69 GLU A CA 1
ATOM 556 C C . GLU A 1 69 ? -3.167 5.632 10.125 1.00 85.94 69 GLU A C 1
ATOM 558 O O . GLU A 1 69 ? -3.961 6.435 10.615 1.00 85.94 69 GLU A O 1
ATOM 563 N N . ARG A 1 70 ? -2.343 4.907 10.890 1.00 86.19 70 ARG A N 1
ATOM 564 C CA . ARG A 1 70 ? -2.377 4.950 12.364 1.00 86.19 70 ARG A CA 1
ATOM 565 C C . ARG A 1 70 ? -2.070 6.341 12.919 1.00 86.19 70 ARG A C 1
ATOM 567 O O . ARG A 1 70 ? -2.672 6.770 13.905 1.00 86.19 70 ARG A O 1
ATOM 574 N N . ASN A 1 71 ? -1.152 7.068 12.283 1.00 82.62 71 ASN A N 1
ATOM 575 C CA . ASN A 1 71 ? -0.853 8.448 12.659 1.00 82.62 71 ASN A CA 1
ATOM 576 C C . ASN A 1 71 ? -2.046 9.378 12.398 1.00 82.62 71 ASN A C 1
ATOM 578 O O . ASN A 1 71 ? -2.296 10.271 13.205 1.00 82.62 71 ASN A O 1
ATOM 582 N N . PHE A 1 72 ? -2.791 9.149 11.312 1.00 75.44 72 PHE A N 1
ATOM 583 C CA . PHE A 1 72 ? -3.991 9.914 10.973 1.00 75.44 72 PHE A CA 1
ATOM 584 C C . PHE A 1 72 ? -5.142 9.656 11.957 1.00 75.44 72 PHE A C 1
ATOM 586 O O . PHE A 1 72 ? -5.836 10.581 12.370 1.00 75.44 72 PHE A O 1
ATOM 593 N N . GLU A 1 73 ? -5.317 8.409 12.392 1.00 70.31 73 GLU A N 1
ATOM 594 C CA . GLU A 1 73 ? -6.283 8.059 13.441 1.00 70.31 73 GLU A CA 1
ATOM 595 C C . GLU A 1 73 ? -5.900 8.671 14.788 1.00 70.31 73 GLU A C 1
ATOM 597 O O . GLU A 1 73 ? -6.745 9.227 15.484 1.00 70.31 73 GLU A O 1
ATOM 602 N N . THR A 1 74 ? -4.608 8.657 15.126 1.00 68.12 74 THR A N 1
ATOM 603 C CA . THR A 1 74 ? -4.109 9.244 16.376 1.00 68.12 74 THR A CA 1
ATOM 604 C C . THR A 1 74 ? -4.328 10.759 16.420 1.00 68.12 74 THR A C 1
ATOM 606 O O . THR A 1 74 ? -4.704 11.299 17.462 1.00 68.12 74 THR A O 1
ATOM 609 N N . THR A 1 75 ? -4.110 11.474 15.311 1.00 62.72 75 THR A N 1
ATOM 610 C CA . THR A 1 75 ? -4.383 12.919 15.243 1.00 62.72 75 THR A CA 1
ATOM 611 C C . THR A 1 75 ? -5.879 13.220 15.248 1.00 62.72 75 THR A C 1
ATOM 613 O O . THR A 1 75 ? -6.290 14.157 15.932 1.00 62.72 75 THR A O 1
ATOM 616 N N . ALA A 1 76 ? -6.702 12.409 14.577 1.00 60.53 76 ALA A N 1
ATOM 617 C CA . ALA A 1 76 ? -8.157 12.532 14.632 1.00 60.53 76 ALA A CA 1
ATOM 618 C C . ALA A 1 76 ? -8.694 12.323 16.059 1.00 60.53 76 ALA A C 1
ATOM 620 O O . ALA A 1 76 ? -9.454 13.157 16.552 1.00 60.53 76 ALA A O 1
ATOM 621 N N . SER A 1 77 ? -8.224 11.292 16.773 1.00 59.81 77 SER A N 1
ATOM 622 C CA . SER A 1 77 ? -8.606 11.052 18.170 1.00 59.81 77 SER A CA 1
ATOM 623 C C . SER A 1 77 ? -8.230 12.209 19.093 1.00 59.81 77 SER A C 1
ATOM 625 O O . SER A 1 77 ? -9.00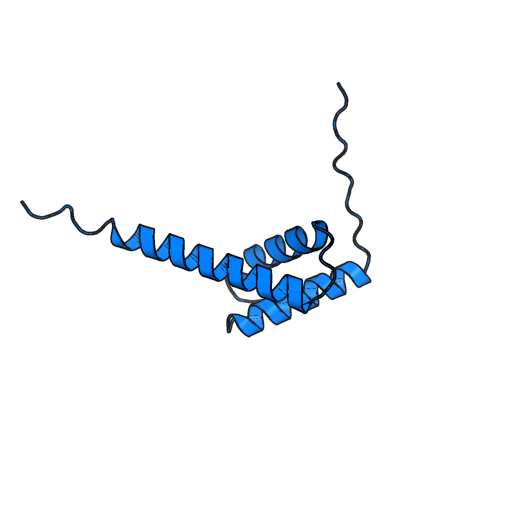1 12.527 19.990 1.00 59.81 77 SER A O 1
ATOM 627 N N . ARG A 1 78 ? -7.089 12.879 18.869 1.00 57.69 78 ARG A N 1
ATOM 628 C CA . ARG A 1 78 ? -6.680 14.048 19.674 1.00 57.69 78 ARG A CA 1
ATOM 629 C C . ARG A 1 78 ? -7.571 15.271 19.453 1.00 57.69 78 ARG A C 1
ATOM 631 O O . ARG A 1 78 ? -7.742 16.058 20.377 1.00 57.69 78 ARG A O 1
ATOM 638 N N . LEU A 1 79 ? -8.131 15.433 18.255 1.00 57.44 79 LEU A N 1
ATOM 639 C CA . LEU A 1 79 ? -9.006 16.561 17.925 1.00 57.44 79 LEU A CA 1
ATOM 640 C C . LEU A 1 79 ? -10.439 16.354 18.437 1.00 57.44 79 LEU A C 1
ATOM 642 O O . LEU A 1 79 ? -11.097 17.328 18.796 1.00 57.44 79 LEU A O 1
ATOM 646 N N . SER A 1 80 ? -10.907 15.106 18.545 1.00 55.06 80 SER A N 1
ATOM 647 C CA . SER A 1 80 ? -12.233 14.796 19.100 1.00 55.06 80 SER A CA 1
ATOM 648 C C . SER A 1 80 ? -12.340 15.050 20.609 1.00 55.06 80 SER A C 1
ATOM 650 O O . SER A 1 80 ? -13.422 15.367 21.098 1.00 55.06 80 SER A O 1
ATOM 652 N N . THR A 1 81 ? -11.241 14.969 21.363 1.00 50.59 81 THR A N 1
ATOM 653 C CA . THR A 1 81 ? -11.269 15.152 22.827 1.00 50.59 81 THR A CA 1
ATOM 654 C C . THR A 1 81 ? -11.330 16.616 23.267 1.00 50.59 81 THR A C 1
ATOM 656 O O . THR A 1 81 ? -11.585 16.886 24.436 1.00 50.59 81 THR A O 1
ATOM 659 N N . THR A 1 82 ? -11.102 17.584 22.371 1.00 50.41 82 THR A N 1
ATOM 660 C CA . THR A 1 82 ? -11.061 19.015 22.741 1.00 50.41 82 THR A CA 1
ATOM 661 C C . THR A 1 82 ? -12.419 19.723 22.600 1.00 50.41 82 THR A C 1
ATOM 663 O O . THR A 1 82 ? -12.566 20.859 23.038 1.00 50.41 82 THR A O 1
ATOM 666 N N . THR A 1 83 ? -13.448 19.080 22.034 1.00 51.47 83 THR A N 1
ATOM 667 C CA . THR A 1 83 ? -14.743 19.736 21.734 1.00 51.47 83 THR A CA 1
ATOM 668 C C . THR A 1 83 ? -15.840 19.513 22.789 1.00 51.47 83 THR A C 1
ATOM 670 O O . THR A 1 83 ? -16.991 19.865 22.554 1.00 51.47 83 THR A O 1
ATOM 673 N N . LEU A 1 84 ? -15.516 18.963 23.965 1.00 50.72 84 LEU A N 1
ATOM 674 C CA . LEU A 1 84 ? -16.497 18.607 25.007 1.00 50.72 84 LEU A CA 1
ATOM 675 C C . LEU A 1 84 ? -16.131 19.151 26.400 1.00 50.72 84 LEU A C 1
ATOM 677 O O . LEU A 1 84 ? -16.290 18.481 27.414 1.00 50.72 84 LEU A O 1
ATOM 681 N N . THR A 1 85 ? -15.630 20.385 26.491 1.00 52.66 85 THR A N 1
ATOM 682 C CA . THR A 1 85 ? -15.506 21.083 27.791 1.00 52.66 85 THR A CA 1
ATOM 683 C C . THR A 1 85 ? -15.716 22.587 27.637 1.00 52.66 85 THR A C 1
ATOM 685 O O . THR A 1 85 ? -14.867 23.403 27.988 1.00 52.66 85 THR A O 1
ATOM 688 N N . ARG A 1 86 ? -16.862 22.986 27.075 1.00 53.59 86 ARG A N 1
ATOM 689 C CA . ARG A 1 86 ? -17.311 24.381 27.179 1.00 53.59 86 ARG A CA 1
ATOM 690 C C . ARG A 1 86 ? -18.832 24.513 27.237 1.00 53.59 86 ARG A C 1
ATOM 692 O O . ARG A 1 86 ? -19.415 25.285 26.492 1.00 53.59 86 ARG A O 1
ATOM 699 N N . GLN A 1 87 ? -19.467 23.762 28.132 1.00 48.81 87 GLN A N 1
ATOM 700 C CA . GLN A 1 87 ? -20.791 24.087 28.666 1.00 48.81 87 GLN A CA 1
ATOM 701 C C . GLN A 1 87 ? -20.857 23.615 30.119 1.00 48.81 87 GLN A C 1
ATOM 703 O O . GLN A 1 87 ? -21.097 22.441 30.353 1.00 48.81 87 GLN A O 1
ATOM 708 N N . THR A 1 88 ? -20.564 24.524 31.052 1.00 51.47 88 THR A N 1
ATOM 709 C CA . THR A 1 88 ? -21.129 24.649 32.413 1.00 51.47 88 THR A CA 1
ATOM 710 C C . THR A 1 88 ? -20.303 25.702 33.145 1.00 51.47 88 THR A C 1
ATOM 712 O O . THR A 1 88 ? -19.098 25.512 33.325 1.00 51.47 88 THR A O 1
ATOM 715 N N . GLY A 1 89 ? -20.947 26.800 33.532 1.00 45.19 89 GLY A N 1
ATOM 716 C CA . GLY A 1 89 ? -20.358 27.927 34.249 1.00 45.19 89 GLY A CA 1
ATOM 717 C C . GLY A 1 89 ? -21.042 29.214 33.847 1.00 45.19 89 GLY A C 1
ATOM 718 O O . GLY A 1 89 ? -20.461 29.908 32.988 1.00 45.19 89 GLY A O 1
#